Protein AF-A0A1B6GHZ3-F1 (afdb_monomer_lite)

Sequence (124 aa):
DILYKVMSGCPDVLFDCEWKGTPYNCCEGFSAILTEVGFCFTFNSRHSHAGSDNLRVTGEEGEFKPHLIHETDSKWAMIVNILNVEQNNIRVYIHTADEGPSLDLAPQHVWKRTINKIQFSAKH

Secondary structure (DSSP, 8-state):
--GGGTSPPHHHHEEEEEETTEEE-HHHHEEEEEETTEEEEEES-TT-B--SS----S---PPP------TTSS--EEEEEES--SS--EEE----TT----TT---SEEE-S--SEEEEE---

Organism: NCBI:txid1464854

Radius of gyration: 15.0 Å; chains: 1; bounding box: 38×31×45 Å

InterPro domains:
  IPR001873 Epithelial sodium channel [PF00858] (9-118)

pLDDT: mean 77.28, std 15.78, range [34.69, 96.0]

Foldseek 3Di:
DVLVVPDDDQVQWWDQKDALNHGDDRLVQWAWDQAPVGIDTDGFALRGDNPDDDPCPPPPSPPRDGPDDDPPGNFFKIKIFTPDPQADFDFAFDDDNHDDRDPPTHGPDTDGHDDGMDMDGDDD

Structure (mmCIF, N/CA/C/O backbone):
data_AF-A0A1B6GHZ3-F1
#
_entry.id   AF-A0A1B6GHZ3-F1
#
loop_
_atom_site.group_PDB
_atom_site.id
_atom_site.type_symbol
_atom_site.label_atom_id
_atom_site.label_alt_id
_atom_site.label_comp_id
_atom_site.label_asym_id
_atom_site.label_entity_id
_atom_site.label_seq_id
_atom_site.pdbx_PDB_ins_code
_atom_site.Cartn_x
_atom_site.Cartn_y
_atom_site.Cartn_z
_atom_site.occupancy
_atom_site.B_iso_or_equiv
_atom_site.auth_seq_id
_atom_site.auth_comp_id
_atom_site.auth_asym_id
_atom_site.auth_atom_id
_atom_site.pdbx_PDB_model_num
ATOM 1 N N . ASP A 1 1 ? 3.138 4.600 -22.798 1.00 54.47 1 ASP A N 1
ATOM 2 C CA . ASP A 1 1 ? 2.734 3.187 -22.781 1.00 54.47 1 ASP A CA 1
ATOM 3 C C . ASP A 1 1 ? 1.228 3.101 -22.511 1.00 54.47 1 ASP A C 1
ATOM 5 O O . ASP A 1 1 ? 0.740 3.844 -21.665 1.00 54.47 1 ASP A O 1
ATOM 9 N N . ILE A 1 2 ? 0.468 2.338 -23.303 1.00 61.69 2 ILE A N 1
ATOM 10 C CA . ILE A 1 2 ? -1.014 2.304 -23.263 1.00 61.69 2 ILE A CA 1
ATOM 11 C C . ILE A 1 2 ? -1.515 1.573 -22.009 1.00 61.69 2 ILE A C 1
ATOM 13 O O . ILE A 1 2 ? -2.579 1.908 -21.494 1.00 61.69 2 ILE A O 1
ATOM 17 N N . LEU A 1 3 ? -0.715 0.643 -21.478 1.00 59.66 3 LEU A N 1
ATOM 18 C CA . LE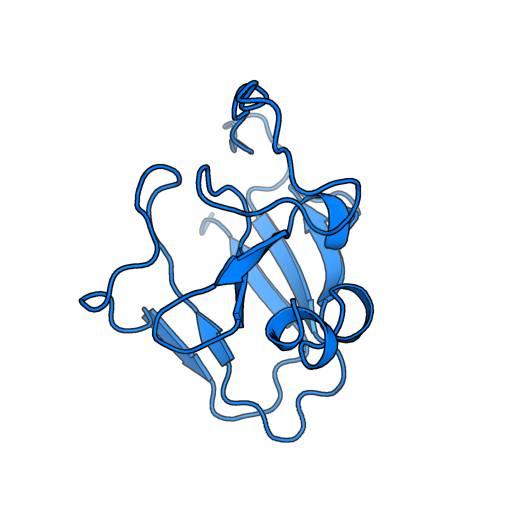U A 1 3 ? -1.059 -0.195 -20.328 1.00 59.66 3 LEU A CA 1
ATOM 19 C C . LEU A 1 3 ? -1.382 0.640 -19.070 1.00 59.66 3 LEU A C 1
ATOM 21 O O . LEU A 1 3 ? -2.373 0.392 -18.391 1.00 59.66 3 LEU A O 1
ATOM 25 N N . TYR A 1 4 ? -0.611 1.703 -18.825 1.00 61.69 4 TYR A N 1
ATOM 26 C CA . TYR A 1 4 ? -0.792 2.606 -17.679 1.00 61.69 4 TYR A CA 1
ATOM 27 C C . TYR A 1 4 ? -1.989 3.557 -17.810 1.00 61.69 4 TYR A C 1
ATOM 29 O O . TYR A 1 4 ? -2.391 4.172 -16.831 1.00 61.69 4 TYR A O 1
ATOM 37 N N . LYS A 1 5 ? -2.577 3.707 -19.004 1.00 62.78 5 LYS A N 1
ATOM 38 C CA . LYS A 1 5 ? -3.757 4.571 -19.190 1.00 62.78 5 LYS A CA 1
ATOM 39 C C . LYS A 1 5 ? -5.061 3.898 -18.760 1.00 62.78 5 LYS A C 1
ATOM 41 O O . LYS A 1 5 ? -6.075 4.577 -18.658 1.00 62.78 5 LYS A O 1
ATOM 46 N N . VAL A 1 6 ? -5.038 2.578 -18.567 1.00 66.00 6 VAL A N 1
ATOM 47 C CA . VAL A 1 6 ? -6.215 1.767 -18.219 1.00 66.00 6 VAL A CA 1
ATOM 48 C C . VAL A 1 6 ? -6.236 1.418 -16.726 1.00 66.00 6 VAL A C 1
ATOM 50 O O . VAL A 1 6 ? -7.281 1.036 -16.207 1.00 66.00 6 VAL A O 1
ATOM 53 N N . MET A 1 7 ? -5.111 1.565 -16.014 1.00 73.38 7 MET A N 1
ATOM 54 C CA . MET A 1 7 ? -5.095 1.395 -14.560 1.00 73.38 7 MET A CA 1
ATOM 55 C C . MET A 1 7 ? -5.822 2.550 -13.868 1.00 73.38 7 MET A C 1
ATOM 57 O O . MET A 1 7 ? -5.649 3.713 -14.234 1.00 73.38 7 MET A O 1
ATOM 61 N N . SER A 1 8 ? -6.603 2.225 -12.839 1.00 79.50 8 SER A N 1
ATOM 62 C CA . SER A 1 8 ? -7.118 3.225 -11.905 1.00 79.50 8 SER A CA 1
ATOM 63 C C . SER A 1 8 ? -5.952 3.944 -11.233 1.00 79.50 8 SER A C 1
ATOM 65 O O . SER A 1 8 ? -4.958 3.311 -10.861 1.00 79.50 8 SER A O 1
ATOM 67 N N . GLY A 1 9 ? -6.065 5.261 -11.072 1.00 83.81 9 GLY A N 1
ATOM 68 C CA . GLY A 1 9 ? -5.084 6.015 -10.310 1.00 83.81 9 GLY A CA 1
ATOM 69 C C . GLY A 1 9 ? -5.108 5.589 -8.844 1.00 83.81 9 GLY A C 1
ATOM 70 O O . GLY A 1 9 ? -6.127 5.124 -8.337 1.00 83.81 9 GLY A O 1
ATOM 71 N N . CYS A 1 10 ? -3.996 5.791 -8.135 1.00 87.44 10 CYS A N 1
ATOM 72 C CA . CYS A 1 10 ? -3.974 5.618 -6.683 1.00 87.44 10 CYS A CA 1
ATOM 73 C C . CYS A 1 10 ? -5.146 6.321 -5.959 1.00 87.44 10 CYS A C 1
ATOM 75 O O . CYS A 1 10 ? -5.807 5.635 -5.181 1.00 87.44 10 CYS A O 1
ATOM 77 N N . PRO A 1 11 ? -5.484 7.605 -6.220 1.00 87.25 11 PRO A N 1
ATOM 78 C CA . PRO A 1 11 ? -6.565 8.278 -5.488 1.00 87.25 11 PRO A CA 1
ATOM 79 C C . PRO A 1 11 ? -7.961 7.716 -5.791 1.00 87.25 11 PRO A C 1
ATOM 81 O O . PRO A 1 11 ? -8.881 7.930 -5.008 1.00 87.25 11 PRO A O 1
ATOM 84 N N . ASP A 1 12 ? -8.120 6.982 -6.896 1.00 85.88 12 ASP A N 1
ATOM 85 C CA . ASP A 1 12 ? -9.381 6.326 -7.252 1.00 85.88 12 ASP A CA 1
ATOM 86 C C . ASP A 1 12 ? -9.573 5.000 -6.500 1.00 85.88 12 ASP A C 1
ATOM 88 O O . ASP A 1 12 ? -10.668 4.438 -6.503 1.00 85.88 12 ASP A O 1
ATOM 92 N N . VAL A 1 13 ? -8.511 4.480 -5.874 1.00 86.00 13 VAL A N 1
ATOM 93 C CA . VAL A 1 13 ? -8.499 3.169 -5.214 1.00 86.00 13 VAL A CA 1
ATOM 94 C C . VAL A 1 13 ? -8.214 3.298 -3.725 1.00 86.00 13 VAL A C 1
ATOM 96 O O . VAL A 1 13 ? -8.961 2.743 -2.928 1.00 86.00 13 VAL A O 1
ATOM 99 N N . LEU A 1 14 ? -7.158 4.011 -3.334 1.00 90.44 14 LEU A N 1
ATOM 100 C CA . LEU A 1 14 ? -6.667 4.105 -1.960 1.00 90.44 14 LEU A CA 1
ATOM 101 C C . LEU A 1 14 ? -6.909 5.506 -1.397 1.00 90.44 14 LEU A C 1
ATOM 103 O O . LEU A 1 14 ? -6.535 6.505 -2.009 1.00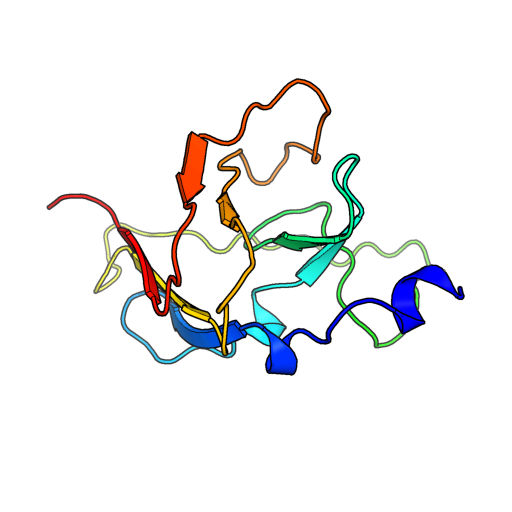 90.44 14 LEU A O 1
ATOM 107 N N . PHE A 1 15 ? -7.485 5.578 -0.201 1.00 92.00 15 PHE A N 1
ATOM 108 C CA . PHE A 1 15 ? -7.735 6.836 0.498 1.00 92.00 15 PHE A CA 1
ATOM 109 C C . PHE A 1 15 ? -7.625 6.661 2.017 1.00 92.00 15 PHE A C 1
ATOM 111 O O . PHE A 1 15 ? -7.610 5.537 2.515 1.00 92.00 15 PHE A O 1
ATOM 118 N N . ASP A 1 16 ? -7.544 7.780 2.745 1.00 93.81 16 ASP A N 1
ATOM 119 C CA . ASP A 1 16 ? -7.544 7.821 4.218 1.00 93.81 16 ASP A CA 1
ATOM 120 C C . ASP A 1 16 ? -6.582 6.795 4.853 1.00 93.81 16 ASP A C 1
ATOM 122 O O . ASP A 1 16 ? -6.978 5.892 5.595 1.00 93.81 16 ASP A O 1
ATOM 126 N N . CYS A 1 17 ? -5.301 6.896 4.480 1.00 95.06 17 CYS A N 1
ATOM 127 C CA . CYS A 1 17 ? -4.257 6.029 5.008 1.00 95.06 17 CYS A CA 1
ATOM 128 C C . CYS A 1 17 ? -3.717 6.551 6.341 1.00 95.06 17 CYS A C 1
ATOM 130 O O . CYS A 1 17 ? -3.601 7.755 6.571 1.00 95.06 17 CYS A O 1
ATOM 132 N N . GLU A 1 18 ? -3.307 5.624 7.198 1.00 95.56 18 GLU A N 1
ATOM 133 C CA . GLU A 1 18 ? -2.630 5.911 8.458 1.00 95.56 18 GLU A CA 1
ATOM 134 C C . GLU A 1 18 ? -1.354 5.074 8.532 1.00 95.56 18 GLU A C 1
ATOM 136 O O . GLU A 1 18 ? -1.404 3.847 8.411 1.00 95.56 18 GLU A O 1
ATOM 141 N N . TRP A 1 19 ? -0.222 5.728 8.778 1.00 94.50 19 TRP A N 1
ATOM 142 C CA . TRP A 1 19 ? 1.058 5.075 9.031 1.00 94.50 19 TRP A CA 1
ATOM 143 C C . TRP A 1 19 ? 1.495 5.392 10.454 1.00 94.50 19 TRP A C 1
ATOM 145 O O . TRP A 1 19 ? 1.568 6.556 10.839 1.00 94.50 19 TRP A O 1
ATOM 155 N N . LYS A 1 20 ? 1.750 4.358 11.259 1.00 94.25 20 LYS A N 1
ATOM 156 C CA . LYS A 1 20 ? 2.193 4.490 12.659 1.00 94.25 20 LYS A CA 1
ATOM 157 C C . LYS A 1 20 ? 1.304 5.377 13.543 1.00 94.25 20 LYS A C 1
ATOM 159 O O . LYS A 1 20 ? 1.784 6.005 14.484 1.00 94.25 20 LYS A O 1
ATOM 164 N N . GLY A 1 21 ? -0.003 5.417 13.284 1.00 91.06 21 GLY A N 1
ATOM 165 C CA . GLY A 1 21 ? -0.925 6.240 14.074 1.00 91.06 21 GLY A CA 1
ATOM 166 C C . GLY A 1 21 ? -1.141 7.653 13.538 1.00 91.06 21 GLY A C 1
ATOM 167 O O . GLY A 1 21 ? -1.974 8.367 14.089 1.00 91.06 21 GLY A O 1
ATOM 168 N N . THR A 1 22 ? -0.430 8.065 12.484 1.00 93.50 22 THR A N 1
ATOM 169 C CA . THR A 1 22 ? -0.571 9.402 11.897 1.00 93.50 22 THR A CA 1
ATOM 170 C C . THR A 1 22 ? -1.211 9.339 10.512 1.00 93.50 22 THR A C 1
ATOM 172 O O . THR A 1 22 ? -0.870 8.429 9.747 1.00 93.50 22 THR A O 1
ATOM 175 N N . PRO A 1 23 ? -2.076 10.308 10.147 1.00 96.00 23 PRO A N 1
ATOM 176 C CA . PRO A 1 23 ? -2.564 10.449 8.779 1.00 96.00 23 PRO A CA 1
ATOM 177 C C . PRO A 1 23 ? -1.402 10.466 7.787 1.00 96.00 23 PRO A C 1
ATOM 179 O O . PRO A 1 23 ? -0.391 11.129 8.019 1.00 96.00 23 PRO A O 1
ATOM 182 N N . TYR A 1 24 ? -1.543 9.720 6.700 1.00 94.19 24 TYR A N 1
ATOM 183 C CA . TYR A 1 24 ? -0.476 9.490 5.740 1.00 94.19 24 TYR A CA 1
ATOM 184 C C . TYR A 1 24 ? -1.024 9.561 4.314 1.00 94.19 24 TYR A C 1
ATOM 186 O O . TYR A 1 24 ? -2.123 9.082 4.031 1.00 94.19 24 TYR A O 1
ATOM 194 N N . ASN A 1 25 ? -0.266 10.165 3.397 1.00 93.25 25 ASN A N 1
ATOM 195 C CA . ASN A 1 25 ? -0.678 10.248 2.002 1.00 93.25 25 ASN A CA 1
ATOM 196 C C . ASN A 1 25 ? -0.541 8.868 1.343 1.00 93.25 25 ASN A C 1
ATOM 198 O O . ASN A 1 25 ? 0.567 8.383 1.108 1.00 93.25 25 ASN A O 1
ATOM 202 N N . CYS A 1 26 ? -1.676 8.241 1.020 1.00 92.50 26 CYS A N 1
ATOM 203 C CA . CYS A 1 26 ? -1.705 6.921 0.394 1.00 92.50 26 CYS A CA 1
ATOM 204 C C . CYS A 1 26 ? -0.808 6.844 -0.844 1.00 92.50 26 CYS A C 1
ATOM 206 O O . CYS A 1 26 ? -0.078 5.873 -1.000 1.00 92.50 26 CYS A O 1
ATOM 208 N N . CYS A 1 27 ? -0.826 7.871 -1.692 1.00 90.44 27 CYS A N 1
ATOM 209 C CA . CYS A 1 27 ? -0.143 7.860 -2.983 1.00 90.44 27 CYS A CA 1
ATOM 210 C C . CYS A 1 27 ? 1.324 8.296 -2.909 1.00 90.44 27 CYS A C 1
ATOM 212 O O . CYS A 1 27 ? 2.021 8.234 -3.917 1.00 90.44 27 CYS A O 1
ATOM 214 N N . GLU A 1 28 ? 1.803 8.701 -1.729 1.00 88.06 28 GLU A N 1
ATOM 215 C CA . GLU A 1 28 ? 3.237 8.856 -1.458 1.00 88.06 28 GLU A CA 1
ATOM 216 C C . GLU A 1 28 ? 3.871 7.534 -1.003 1.00 88.06 28 GLU A C 1
ATOM 218 O O . GLU A 1 28 ? 5.007 7.246 -1.372 1.00 88.06 28 GLU A O 1
ATOM 223 N N . GLY A 1 29 ? 3.149 6.705 -0.238 1.00 86.06 29 GLY A N 1
ATOM 224 C CA . GLY A 1 29 ? 3.688 5.419 0.233 1.00 86.06 29 GLY A CA 1
ATOM 225 C C . GLY A 1 29 ? 3.347 4.222 -0.642 1.00 86.06 29 GLY A C 1
ATOM 226 O O . GLY A 1 29 ? 4.120 3.264 -0.676 1.00 86.06 29 GLY A O 1
ATOM 227 N N . PHE A 1 30 ? 2.208 4.248 -1.336 1.00 90.19 30 PHE A N 1
ATOM 228 C CA . PHE A 1 30 ? 1.842 3.216 -2.297 1.00 90.19 30 PHE A CA 1
ATOM 229 C C . PHE A 1 30 ? 2.226 3.630 -3.707 1.00 90.19 30 PHE A C 1
ATOM 231 O O . PHE A 1 30 ? 1.803 4.667 -4.211 1.00 90.19 30 PHE A O 1
ATOM 238 N N . SER A 1 31 ? 2.977 2.759 -4.368 1.00 86.50 31 SER A N 1
ATOM 239 C CA . SER A 1 31 ? 3.363 2.917 -5.765 1.00 86.50 31 SER A CA 1
ATOM 240 C C . SER A 1 31 ? 2.784 1.795 -6.610 1.00 86.50 31 SER A C 1
ATOM 242 O O . SER A 1 31 ? 2.563 0.678 -6.133 1.00 86.50 31 SER A O 1
ATOM 244 N N . ALA A 1 32 ? 2.517 2.103 -7.876 1.00 84.94 32 ALA A N 1
ATOM 245 C CA . ALA A 1 32 ? 2.042 1.110 -8.820 1.00 84.94 32 ALA A CA 1
ATOM 246 C C . ALA A 1 32 ? 3.171 0.129 -9.154 1.00 84.94 32 ALA A C 1
ATOM 248 O O . ALA A 1 32 ? 4.326 0.509 -9.352 1.00 84.94 32 ALA A O 1
ATOM 249 N N . ILE A 1 33 ? 2.831 -1.148 -9.243 1.00 84.19 33 ILE A N 1
ATOM 250 C CA . ILE A 1 33 ? 3.751 -2.192 -9.673 1.00 84.19 33 ILE A CA 1
ATOM 251 C C . ILE A 1 33 ? 3.030 -3.113 -10.650 1.00 84.19 33 ILE A C 1
ATOM 253 O O . ILE A 1 33 ? 1.874 -3.491 -10.439 1.00 84.19 33 ILE A O 1
ATOM 257 N N . LEU A 1 34 ? 3.700 -3.431 -11.756 1.00 81.50 34 LEU A N 1
ATOM 258 C CA . LEU A 1 34 ? 3.213 -4.436 -12.685 1.00 81.50 34 LEU A CA 1
ATOM 259 C C . LEU A 1 34 ? 3.621 -5.805 -12.151 1.00 81.50 34 LEU A C 1
ATOM 261 O O . LEU A 1 34 ? 4.796 -6.062 -11.904 1.00 81.50 34 LEU A O 1
ATOM 265 N N . THR A 1 35 ? 2.634 -6.668 -11.968 1.00 81.31 35 THR A N 1
ATOM 266 C CA . THR A 1 35 ? 2.819 -8.052 -11.534 1.00 81.31 35 THR A CA 1
ATOM 267 C C . THR A 1 35 ? 2.232 -8.981 -12.589 1.00 81.31 35 THR A C 1
ATOM 269 O O . THR A 1 35 ? 1.512 -8.547 -13.491 1.00 81.31 35 THR A O 1
ATOM 272 N N . GLU A 1 36 ? 2.462 -10.278 -12.455 1.00 80.00 36 GLU A N 1
ATOM 273 C CA . GLU A 1 36 ? 1.905 -11.268 -13.381 1.00 80.00 36 GLU A CA 1
ATOM 274 C C . GLU A 1 36 ? 0.382 -11.431 -13.250 1.00 80.00 36 GLU A C 1
ATOM 276 O O . GLU A 1 36 ? -0.265 -11.942 -14.161 1.00 80.00 36 GLU A O 1
ATOM 281 N N . VAL A 1 37 ? -0.221 -10.947 -12.155 1.00 78.94 37 VAL A N 1
ATOM 282 C CA . VAL A 1 37 ? -1.685 -10.887 -11.988 1.00 78.94 37 VAL A CA 1
ATOM 283 C C . VAL A 1 37 ? -2.288 -9.550 -12.437 1.00 78.94 37 VAL A C 1
ATOM 285 O O . VAL A 1 37 ? -3.496 -9.353 -12.307 1.00 78.94 37 VAL A O 1
ATOM 288 N N . GLY A 1 38 ? -1.468 -8.642 -12.977 1.00 81.12 38 GLY A N 1
ATOM 289 C CA . GLY A 1 38 ? -1.854 -7.300 -13.413 1.00 81.12 38 GLY A CA 1
ATOM 290 C C . GLY A 1 38 ? -1.267 -6.190 -12.537 1.00 81.12 38 GLY A C 1
ATOM 291 O O . GLY A 1 38 ? -0.305 -6.393 -11.792 1.00 81.12 38 GLY A O 1
ATOM 292 N N . PHE A 1 39 ? -1.835 -4.988 -12.639 1.00 83.62 39 PHE A N 1
ATOM 293 C CA . PHE A 1 39 ? -1.399 -3.841 -11.841 1.00 83.62 39 PHE A CA 1
ATOM 294 C C . PHE A 1 39 ? -1.828 -3.973 -10.382 1.00 83.62 39 PHE A C 1
ATOM 296 O O . PHE A 1 39 ? -2.996 -4.220 -10.086 1.00 83.62 39 PHE A O 1
ATOM 303 N N . CYS A 1 40 ? -0.875 -3.756 -9.482 1.00 85.19 40 CYS A N 1
ATOM 304 C CA . CYS A 1 40 ? -1.087 -3.707 -8.042 1.00 85.19 40 CYS A CA 1
ATOM 305 C C . CYS A 1 40 ? -0.550 -2.391 -7.469 1.00 85.19 40 CYS A C 1
ATOM 307 O O . CYS A 1 40 ? 0.272 -1.716 -8.091 1.00 85.19 40 CYS A O 1
ATOM 309 N N . PHE A 1 41 ? -0.981 -2.060 -6.253 1.00 89.12 41 PHE A N 1
ATOM 310 C CA . PHE A 1 41 ? -0.349 -1.035 -5.429 1.00 89.12 41 PHE A CA 1
ATOM 311 C C . PHE A 1 41 ? 0.481 -1.716 -4.348 1.00 89.12 41 PHE A C 1
ATOM 313 O O . PHE A 1 41 ? -0.020 -2.592 -3.645 1.00 89.12 41 PHE A O 1
ATOM 320 N N . THR A 1 42 ? 1.739 -1.312 -4.210 1.00 89.81 42 THR A N 1
ATOM 321 C CA . THR A 1 42 ? 2.664 -1.859 -3.216 1.00 89.81 42 THR A CA 1
ATOM 322 C C . THR A 1 42 ? 3.165 -0.766 -2.290 1.00 89.81 42 THR A C 1
ATOM 324 O O . THR A 1 42 ? 3.436 0.349 -2.729 1.00 89.81 42 THR A O 1
ATOM 327 N N . PHE A 1 43 ? 3.325 -1.108 -1.016 1.00 91.62 43 PHE A N 1
ATOM 328 C CA . PHE A 1 43 ? 3.950 -0.266 -0.001 1.00 91.62 43 PHE A CA 1
ATOM 329 C C . PHE A 1 43 ? 5.293 -0.874 0.393 1.00 91.62 43 PHE A C 1
ATOM 331 O O . PHE A 1 43 ? 5.414 -2.094 0.468 1.00 91.62 43 PHE A O 1
ATOM 338 N N . ASN A 1 44 ? 6.289 -0.027 0.661 1.00 91.12 44 ASN A N 1
ATOM 339 C CA . ASN A 1 44 ? 7.598 -0.444 1.173 1.00 91.12 44 ASN A CA 1
ATOM 340 C C . ASN A 1 44 ? 8.310 -1.524 0.325 1.00 91.12 44 ASN A C 1
ATOM 342 O O . ASN A 1 44 ? 8.890 -2.463 0.864 1.00 91.12 44 ASN A O 1
ATOM 346 N N . SER A 1 45 ? 8.264 -1.391 -1.004 1.00 87.62 45 SER A N 1
ATOM 347 C CA . SER A 1 45 ? 8.964 -2.282 -1.939 1.00 87.62 45 SER A CA 1
ATOM 348 C C . SER A 1 45 ? 10.015 -1.517 -2.735 1.00 87.62 45 SER A C 1
ATOM 350 O O . SER A 1 45 ? 9.722 -0.456 -3.296 1.00 87.62 45 SER A O 1
ATOM 352 N N . ARG A 1 46 ? 11.219 -2.093 -2.840 1.00 85.38 46 ARG A N 1
ATOM 353 C CA . ARG A 1 46 ? 12.307 -1.556 -3.670 1.00 85.38 46 ARG A CA 1
ATOM 354 C C . ARG A 1 46 ? 11.978 -1.589 -5.163 1.00 85.38 46 ARG A C 1
ATOM 356 O O . ARG A 1 46 ? 12.470 -0.758 -5.912 1.00 85.38 46 ARG A O 1
ATOM 363 N N . HIS A 1 47 ? 11.124 -2.521 -5.583 1.00 81.56 47 HIS A N 1
ATOM 364 C CA . HIS A 1 47 ? 10.808 -2.786 -6.993 1.00 81.56 47 HIS A CA 1
ATOM 365 C C . HIS A 1 47 ? 9.620 -1.981 -7.519 1.00 81.56 47 HIS A C 1
ATOM 367 O O . HIS A 1 47 ? 9.133 -2.228 -8.620 1.00 81.56 47 HIS A O 1
ATOM 373 N N . SER A 1 48 ? 9.099 -1.051 -6.722 1.00 73.88 48 SER A N 1
ATOM 374 C CA . SER A 1 48 ? 7.948 -0.258 -7.130 1.00 73.88 48 SER A CA 1
ATOM 375 C C . SER A 1 48 ? 8.337 0.805 -8.157 1.00 73.88 48 SER A C 1
ATOM 377 O O . SER A 1 48 ? 9.357 1.485 -8.031 1.00 73.88 48 SER A O 1
ATOM 379 N N . HIS A 1 49 ? 7.508 0.971 -9.186 1.00 64.25 49 HIS A N 1
ATOM 380 C CA . HIS A 1 49 ? 7.658 2.087 -10.104 1.00 64.25 49 HIS A CA 1
ATOM 381 C C . HIS A 1 49 ? 6.921 3.274 -9.490 1.00 64.25 49 HIS A C 1
ATOM 383 O O . HIS A 1 49 ? 5.690 3.293 -9.454 1.00 64.25 49 HIS A O 1
ATOM 389 N N . ALA A 1 50 ? 7.668 4.255 -8.979 1.00 53.38 50 ALA A N 1
ATOM 390 C CA . ALA A 1 50 ? 7.087 5.507 -8.511 1.00 53.38 50 ALA A CA 1
ATOM 391 C C . ALA A 1 50 ? 6.175 6.081 -9.610 1.00 53.38 50 ALA A C 1
ATOM 393 O O . ALA A 1 50 ? 6.613 6.330 -10.738 1.00 53.38 50 ALA A O 1
ATOM 394 N N . GLY A 1 51 ? 4.886 6.213 -9.300 1.00 45.00 51 GLY A N 1
ATOM 395 C CA . GLY A 1 51 ? 3.883 6.698 -10.237 1.00 45.00 51 GLY A CA 1
ATOM 396 C C . GLY A 1 51 ? 4.165 8.146 -10.631 1.00 45.00 51 GLY A C 1
ATOM 397 O O . GLY A 1 51 ? 4.165 9.029 -9.785 1.00 45.00 51 GLY A O 1
ATOM 398 N N . SER A 1 52 ? 4.396 8.356 -11.928 1.00 41.03 52 SER A N 1
ATOM 399 C CA . SER A 1 52 ? 4.252 9.625 -12.651 1.00 41.03 52 SER A CA 1
ATOM 400 C C . SER A 1 52 ? 4.846 10.880 -11.999 1.00 41.03 52 SER A C 1
ATOM 402 O O . SER A 1 52 ? 4.128 11.829 -11.704 1.00 41.03 52 SER A O 1
ATOM 404 N N . ASP A 1 53 ? 6.170 10.952 -11.940 1.00 37.22 53 ASP A N 1
ATOM 405 C CA . ASP A 1 53 ? 6.823 12.100 -12.567 1.00 37.22 53 ASP A CA 1
ATOM 406 C C . ASP A 1 53 ? 8.128 11.614 -13.199 1.00 37.22 53 ASP A C 1
ATOM 408 O O . ASP A 1 53 ? 9.145 11.419 -12.539 1.00 37.22 53 ASP A O 1
ATOM 412 N N . ASN A 1 54 ? 8.051 11.350 -14.504 1.00 34.81 54 ASN A N 1
ATOM 413 C CA . ASN A 1 54 ? 9.117 10.814 -15.349 1.00 34.81 54 ASN A CA 1
ATOM 414 C C . ASN A 1 54 ? 9.470 9.343 -15.077 1.00 34.81 54 ASN A C 1
ATOM 416 O O . ASN A 1 54 ? 10.055 8.970 -14.064 1.00 34.81 54 ASN A O 1
ATOM 420 N N . LEU A 1 55 ? 9.180 8.508 -16.079 1.00 39.47 55 LEU A N 1
ATOM 421 C CA . LEU A 1 55 ? 9.944 7.300 -16.369 1.00 39.47 55 LEU A CA 1
ATOM 422 C C . LEU A 1 55 ? 11.432 7.648 -16.180 1.00 39.47 55 LEU A C 1
ATOM 424 O O . LEU A 1 55 ? 11.989 8.390 -16.990 1.00 39.47 55 LEU A O 1
ATOM 428 N N . ARG A 1 56 ? 12.047 7.202 -15.077 1.00 43.84 56 ARG A N 1
ATOM 429 C CA . ARG A 1 56 ? 13.471 7.411 -14.791 1.00 43.84 56 ARG A CA 1
ATOM 430 C C . ARG A 1 56 ? 14.283 6.622 -15.822 1.00 43.84 56 ARG A C 1
ATOM 432 O O . ARG A 1 56 ? 14.686 5.492 -15.592 1.00 43.84 56 ARG A O 1
ATOM 439 N N . VAL A 1 57 ? 14.460 7.222 -16.998 1.00 38.88 57 VAL A N 1
ATOM 440 C CA . VAL A 1 57 ? 15.363 6.782 -18.076 1.00 38.88 57 VAL A CA 1
ATOM 441 C C . VAL A 1 57 ? 16.818 7.152 -17.746 1.00 38.88 57 VAL A C 1
ATOM 443 O O . VAL A 1 57 ? 17.750 6.712 -18.409 1.00 38.88 57 VAL A O 1
ATOM 446 N N . THR A 1 58 ? 17.048 7.912 -16.678 1.00 34.69 58 THR A N 1
ATOM 447 C CA . THR A 1 58 ? 18.372 8.104 -16.091 1.00 34.69 58 THR A CA 1
ATOM 448 C C . THR A 1 58 ? 18.544 7.076 -14.982 1.00 34.69 58 THR A C 1
ATOM 450 O O . THR A 1 58 ? 17.785 7.107 -14.016 1.00 34.69 58 THR A O 1
ATOM 453 N N . GLY A 1 59 ? 19.510 6.165 -15.129 1.00 43.59 59 GLY A N 1
ATOM 454 C CA . GLY A 1 59 ? 19.843 5.084 -14.189 1.00 43.59 59 GLY A CA 1
ATOM 455 C C . GLY A 1 59 ? 20.360 5.531 -12.815 1.00 43.59 59 GLY A C 1
ATOM 456 O O . GLY A 1 59 ? 21.262 4.911 -12.269 1.00 43.59 59 GLY A O 1
ATOM 457 N N . GLU A 1 60 ? 19.802 6.602 -12.260 1.00 46.00 60 GLU A N 1
ATOM 458 C CA . GLU A 1 60 ? 19.886 6.942 -10.848 1.00 46.00 60 GLU A CA 1
ATOM 459 C C . GLU A 1 60 ? 18.617 6.408 -10.179 1.00 46.00 60 GLU A C 1
ATOM 461 O O . GLU A 1 60 ? 17.597 7.097 -10.047 1.00 46.00 60 GLU A O 1
ATOM 466 N N . GLU A 1 61 ? 18.672 5.132 -9.794 1.00 55.69 61 GLU A N 1
ATOM 467 C CA . GLU A 1 61 ? 17.798 4.614 -8.749 1.00 55.69 61 GLU A CA 1
ATOM 468 C C . GLU A 1 61 ? 18.000 5.514 -7.528 1.00 55.69 61 GLU A C 1
ATOM 470 O O . GLU A 1 61 ? 19.074 5.541 -6.925 1.00 55.69 61 GLU A O 1
ATOM 475 N N . GLY A 1 62 ? 16.988 6.315 -7.187 1.00 59.75 62 GLY A N 1
ATOM 476 C CA . GLY A 1 62 ? 16.980 6.964 -5.884 1.00 59.75 62 GLY A CA 1
ATOM 477 C C . GLY A 1 62 ? 17.144 5.879 -4.823 1.00 59.75 62 GLY A C 1
ATOM 478 O O . GLY A 1 62 ? 16.510 4.830 -4.922 1.00 59.75 62 GLY A O 1
ATOM 479 N N . GLU A 1 63 ? 18.012 6.117 -3.842 1.00 71.75 63 GLU A N 1
ATOM 480 C CA . GLU A 1 63 ? 18.254 5.169 -2.757 1.00 71.75 63 GLU A CA 1
ATOM 481 C C . GLU A 1 63 ? 16.916 4.741 -2.132 1.00 71.75 63 GLU A C 1
ATOM 483 O O . GLU A 1 63 ? 16.162 5.574 -1.618 1.00 71.75 63 GLU A O 1
ATOM 488 N N . PHE A 1 64 ? 16.604 3.445 -2.201 1.00 80.88 64 PHE A N 1
ATOM 489 C CA . PHE A 1 64 ? 15.415 2.893 -1.565 1.00 80.88 64 PHE A CA 1
ATOM 490 C C . PHE A 1 64 ? 15.535 3.045 -0.047 1.00 80.88 64 PHE A C 1
ATOM 492 O O . PHE A 1 64 ? 16.422 2.466 0.579 1.00 80.88 64 PHE A O 1
ATOM 499 N N . LYS A 1 65 ? 14.619 3.814 0.547 1.00 85.00 65 LYS A N 1
ATOM 500 C CA . LYS A 1 65 ? 14.543 4.018 1.995 1.00 85.00 65 LYS A CA 1
ATOM 501 C C . LYS A 1 65 ? 13.326 3.279 2.545 1.00 85.00 65 LYS A C 1
ATOM 503 O O . LYS A 1 65 ? 12.201 3.715 2.291 1.00 85.00 65 LYS A O 1
ATOM 508 N N . PRO A 1 66 ? 13.520 2.165 3.272 1.00 88.12 66 PRO A N 1
ATOM 509 C CA . PRO A 1 66 ? 12.403 1.384 3.769 1.00 88.12 66 PRO A CA 1
ATOM 510 C C . PRO A 1 66 ? 11.625 2.139 4.850 1.00 88.12 66 PRO A C 1
ATOM 512 O O . PRO A 1 66 ? 12.191 2.811 5.714 1.00 88.12 66 PRO A O 1
ATOM 515 N N . HIS A 1 67 ? 10.308 1.962 4.840 1.00 90.88 67 HIS A N 1
ATOM 516 C CA . HIS A 1 67 ? 9.411 2.408 5.899 1.00 90.88 67 HIS A CA 1
ATOM 517 C C . HIS A 1 67 ? 9.483 1.417 7.068 1.00 90.88 67 HIS A C 1
ATOM 519 O O . HIS A 1 67 ? 8.716 0.457 7.146 1.00 90.88 67 HIS A O 1
ATOM 525 N N . LEU A 1 68 ? 10.446 1.626 7.967 1.00 90.94 68 LEU A N 1
ATOM 526 C CA . LEU A 1 68 ? 10.683 0.753 9.118 1.00 90.94 68 LEU A CA 1
ATOM 527 C C . LEU A 1 68 ? 9.743 1.070 10.279 1.00 90.94 68 LEU A C 1
ATOM 529 O O . LEU A 1 68 ? 9.419 2.232 10.520 1.00 90.94 68 LEU A O 1
ATOM 533 N N . ILE A 1 69 ? 9.356 0.036 11.024 1.00 90.44 69 ILE A N 1
ATOM 534 C CA . ILE A 1 69 ? 8.725 0.155 12.341 1.00 90.44 69 ILE A CA 1
ATOM 535 C C . ILE A 1 69 ? 9.820 0.003 13.398 1.00 90.44 69 ILE A C 1
ATOM 537 O O . ILE A 1 69 ? 10.661 -0.890 13.305 1.00 90.44 69 ILE A O 1
ATOM 541 N N . HIS A 1 70 ? 9.801 0.878 14.393 1.00 90.62 70 HIS A N 1
ATOM 542 C CA . HIS A 1 70 ? 10.702 0.879 15.534 1.00 90.62 70 HIS A CA 1
ATOM 543 C C . HIS A 1 70 ? 9.912 0.652 16.817 1.00 90.62 70 HIS A C 1
ATOM 545 O O . HIS A 1 70 ? 8.754 1.053 16.927 1.00 90.62 70 HIS A O 1
ATOM 551 N N . GLU A 1 71 ? 10.561 0.067 17.823 1.00 87.31 71 GLU A N 1
ATOM 552 C CA . GLU A 1 71 ? 9.906 -0.230 19.101 1.00 87.31 71 GLU A CA 1
ATOM 553 C C . GLU A 1 71 ? 9.357 1.023 19.799 1.00 87.31 71 GLU A C 1
ATOM 555 O O . GLU A 1 71 ? 8.382 0.961 20.540 1.00 87.31 71 GLU A O 1
ATOM 560 N N . THR A 1 72 ? 9.960 2.177 19.513 1.00 89.38 72 THR A N 1
ATOM 561 C CA . THR A 1 72 ? 9.577 3.491 20.034 1.00 89.38 72 THR A CA 1
ATOM 562 C C . THR A 1 72 ? 8.364 4.113 19.342 1.00 89.38 72 THR A C 1
ATOM 564 O O . THR A 1 72 ? 7.897 5.163 19.781 1.00 89.38 72 THR A O 1
ATOM 567 N N . ASP A 1 73 ? 7.873 3.534 18.244 1.00 88.38 73 ASP A N 1
ATOM 568 C CA . ASP A 1 73 ? 6.724 4.078 17.524 1.00 88.38 73 ASP A CA 1
ATOM 569 C C . ASP A 1 73 ? 5.434 3.925 18.336 1.00 88.38 73 ASP A C 1
ATOM 571 O O . ASP A 1 73 ? 5.157 2.872 18.908 1.0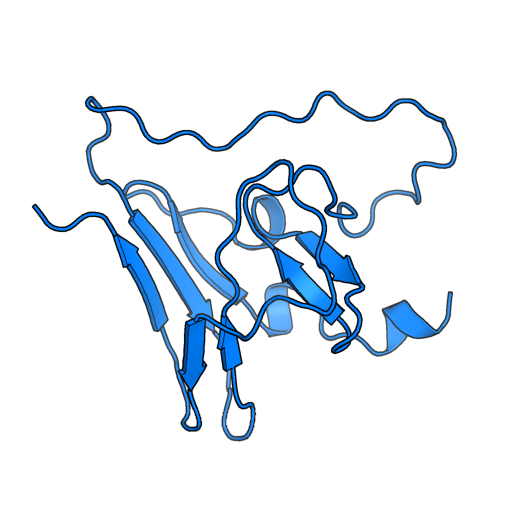0 88.38 73 ASP A O 1
ATOM 575 N N . SER A 1 74 ? 4.589 4.957 18.319 1.00 85.56 74 SER A N 1
ATOM 576 C CA . SER A 1 74 ? 3.336 4.983 19.087 1.00 85.56 74 SER A CA 1
ATOM 577 C C . SER A 1 74 ? 2.308 3.939 18.639 1.00 85.56 74 SER A C 1
ATOM 579 O O . SER A 1 74 ? 1.407 3.591 19.402 1.00 85.56 74 SER A O 1
ATOM 581 N N . LYS A 1 75 ? 2.412 3.448 17.399 1.00 89.88 75 LYS A N 1
ATOM 582 C CA . LYS A 1 75 ? 1.568 2.385 16.850 1.00 89.88 75 LYS A CA 1
ATOM 583 C C . LYS A 1 75 ? 2.325 1.640 15.760 1.00 89.88 75 LYS A C 1
ATOM 585 O O . LYS A 1 75 ? 2.972 2.255 14.918 1.00 89.88 75 LYS A O 1
ATOM 590 N N . TRP A 1 76 ? 2.207 0.318 15.734 1.00 92.06 76 TRP A N 1
ATOM 591 C CA . TRP A 1 76 ? 2.824 -0.522 14.704 1.00 92.06 76 TRP A CA 1
ATOM 592 C C . TRP A 1 76 ? 1.752 -0.971 13.729 1.00 92.06 76 TRP A C 1
ATOM 594 O O . TRP A 1 76 ? 1.284 -2.110 13.788 1.00 92.06 76 TRP A O 1
ATOM 604 N N . ALA A 1 77 ? 1.286 -0.037 12.899 1.00 91.88 77 ALA A N 1
ATOM 605 C CA . ALA A 1 77 ? 0.231 -0.327 11.946 1.00 91.88 77 ALA A CA 1
ATOM 606 C C . ALA A 1 77 ? 0.337 0.482 10.654 1.00 91.88 77 ALA A C 1
ATOM 608 O O . ALA A 1 77 ? 0.694 1.661 10.679 1.00 91.88 77 ALA A O 1
ATOM 609 N N . MET A 1 78 ? -0.067 -0.162 9.560 1.00 93.31 78 MET A N 1
ATOM 610 C CA . MET A 1 78 ? -0.501 0.497 8.335 1.00 93.31 78 MET A CA 1
ATOM 611 C C . MET A 1 78 ? -1.999 0.266 8.168 1.00 93.31 78 MET A C 1
ATOM 613 O O . MET A 1 78 ? -2.464 -0.878 8.205 1.00 93.31 78 MET A O 1
ATOM 617 N N . ILE A 1 79 ? -2.748 1.347 7.988 1.00 93.44 79 ILE A N 1
ATOM 618 C CA . ILE A 1 79 ? -4.181 1.314 7.707 1.00 93.44 79 ILE A CA 1
ATOM 619 C C . ILE A 1 79 ? -4.421 1.969 6.359 1.00 93.44 79 ILE A C 1
ATOM 621 O O . ILE A 1 79 ? -3.837 3.005 6.056 1.00 93.44 79 ILE A O 1
ATOM 625 N N . VAL A 1 80 ? -5.285 1.350 5.564 1.00 92.69 80 VAL A N 1
ATOM 626 C CA . VAL A 1 80 ? -5.632 1.805 4.221 1.00 92.69 80 VAL A CA 1
ATOM 627 C C . VAL A 1 80 ? -7.125 1.636 4.025 1.00 92.69 80 VAL A C 1
ATOM 629 O O . VAL A 1 80 ? -7.635 0.523 4.195 1.00 92.69 80 VAL A O 1
ATOM 632 N N . ASN A 1 81 ? -7.819 2.705 3.641 1.00 90.69 81 ASN A N 1
ATOM 633 C CA . ASN A 1 81 ? -9.195 2.598 3.180 1.00 90.69 81 ASN A CA 1
ATOM 634 C C . ASN A 1 81 ? -9.231 2.506 1.651 1.00 90.69 81 ASN A C 1
ATOM 636 O O . ASN A 1 81 ? -8.364 3.039 0.956 1.00 90.69 81 ASN A O 1
ATOM 640 N N . ILE A 1 82 ? -10.217 1.779 1.124 1.00 86.81 82 ILE A N 1
ATOM 641 C CA . ILE A 1 82 ? -10.318 1.484 -0.311 1.00 86.81 82 ILE A CA 1
ATOM 642 C C . ILE A 1 82 ? -11.682 1.915 -0.838 1.00 86.81 82 ILE A C 1
ATOM 644 O O . ILE A 1 82 ? -12.710 1.586 -0.239 1.00 86.81 82 ILE A O 1
ATOM 648 N N . LEU A 1 83 ? -11.697 2.693 -1.924 1.00 82.25 83 LEU A N 1
ATOM 649 C CA . LEU A 1 83 ? -12.931 3.199 -2.523 1.00 82.25 83 LEU A CA 1
ATOM 650 C C . LEU A 1 83 ? -13.690 2.088 -3.258 1.00 82.25 83 LEU A C 1
ATOM 652 O O . LEU A 1 83 ? -13.117 1.298 -4.002 1.00 82.25 83 LEU A O 1
ATOM 656 N N . ASN A 1 84 ? -15.006 2.087 -3.040 1.00 64.25 84 ASN A N 1
ATOM 657 C CA . ASN A 1 84 ? -16.060 1.427 -3.812 1.00 64.25 84 ASN A CA 1
ATOM 658 C C . ASN A 1 84 ? -15.678 0.117 -4.531 1.00 64.25 84 ASN A C 1
ATOM 660 O O . ASN A 1 84 ? -15.687 -0.000 -5.756 1.00 64.25 84 ASN A O 1
ATOM 664 N N . VAL A 1 85 ? -15.391 -0.906 -3.728 1.00 61.03 85 VAL A N 1
ATOM 665 C CA . VAL A 1 85 ? -14.959 -2.235 -4.174 1.00 61.03 85 VAL A CA 1
ATOM 666 C C . VAL A 1 85 ? -16.147 -3.194 -4.327 1.00 61.03 85 VAL A C 1
ATOM 668 O O . VAL A 1 85 ? -16.096 -4.328 -3.858 1.00 61.03 85 VAL A O 1
ATOM 671 N N . GLU A 1 86 ? -17.254 -2.758 -4.933 1.00 54.28 86 GLU A N 1
ATOM 672 C CA . GLU A 1 86 ? -18.494 -3.558 -4.983 1.00 54.28 86 GLU A CA 1
ATOM 673 C C . GLU A 1 86 ? -18.347 -4.886 -5.760 1.00 54.28 86 GLU A C 1
ATOM 675 O O . GLU A 1 86 ? -19.219 -5.748 -5.671 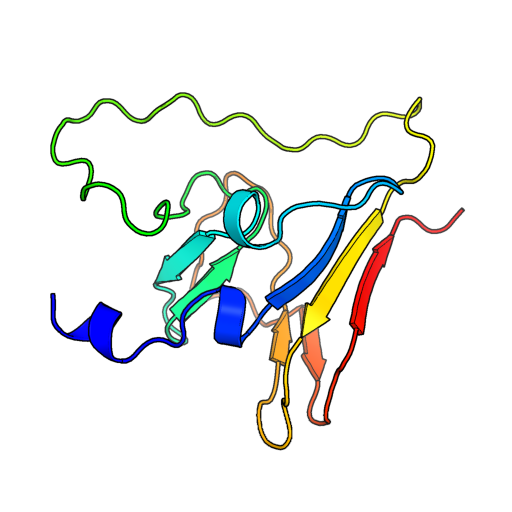1.00 54.28 86 GLU A O 1
ATOM 680 N N . GLN A 1 87 ? -17.228 -5.099 -6.472 1.00 53.78 87 GLN A N 1
ATOM 681 C CA . GLN A 1 87 ? -16.943 -6.340 -7.208 1.00 53.78 87 GLN A CA 1
ATOM 682 C C . GLN A 1 87 ? -15.491 -6.856 -7.143 1.00 53.78 87 GLN A C 1
ATOM 684 O O . GLN A 1 87 ? -15.232 -7.946 -7.659 1.00 53.78 87 GLN A O 1
ATOM 689 N N . ASN A 1 88 ? -14.525 -6.153 -6.530 1.00 55.47 88 ASN A N 1
ATOM 690 C CA . ASN A 1 88 ? -13.127 -6.600 -6.633 1.00 55.47 88 ASN A CA 1
ATOM 691 C C . ASN A 1 88 ? -12.741 -7.569 -5.516 1.00 55.47 88 ASN A C 1
ATOM 693 O O . ASN A 1 88 ? -12.753 -7.245 -4.329 1.00 55.47 88 ASN A O 1
ATOM 697 N N . ASN A 1 89 ? -12.320 -8.762 -5.932 1.00 70.19 89 ASN A N 1
ATOM 698 C CA . ASN A 1 89 ? -11.600 -9.675 -5.064 1.00 70.19 89 ASN A CA 1
ATOM 699 C C . ASN A 1 89 ? -10.219 -9.075 -4.771 1.00 70.19 89 ASN A C 1
ATOM 701 O O . ASN A 1 89 ? -9.348 -9.107 -5.641 1.00 70.19 89 ASN A O 1
ATOM 705 N N . ILE A 1 90 ? -10.004 -8.537 -3.572 1.00 79.62 90 ILE A N 1
ATOM 706 C CA . ILE A 1 90 ? -8.686 -8.020 -3.192 1.00 79.62 90 ILE A CA 1
ATOM 707 C C . ILE A 1 90 ? -7.796 -9.203 -2.829 1.00 79.62 90 ILE A C 1
ATOM 709 O O . ILE A 1 90 ? -8.134 -10.024 -1.969 1.00 79.62 90 ILE A O 1
ATOM 713 N N . ARG A 1 91 ? -6.651 -9.277 -3.503 1.00 84.06 91 ARG A N 1
ATOM 714 C CA . ARG A 1 91 ? -5.571 -10.207 -3.197 1.00 84.06 91 ARG A CA 1
ATOM 715 C C . ARG A 1 91 ? -4.462 -9.423 -2.523 1.00 84.06 91 ARG A C 1
ATOM 717 O O . ARG A 1 91 ? -3.963 -8.456 -3.089 1.00 84.06 91 ARG A O 1
ATOM 724 N N . VAL A 1 92 ? -4.113 -9.831 -1.313 1.00 86.31 92 VAL A N 1
ATOM 725 C CA . VAL A 1 92 ? -3.017 -9.237 -0.556 1.00 86.31 92 VAL A CA 1
ATOM 726 C C . VAL A 1 92 ? -1.835 -10.183 -0.591 1.00 86.31 92 VAL A C 1
ATOM 728 O O . VAL A 1 92 ? -1.976 -11.367 -0.272 1.00 86.31 92 VAL A O 1
ATOM 731 N N . TYR A 1 93 ? -0.686 -9.615 -0.935 1.00 87.81 93 TYR A N 1
ATOM 732 C CA . TYR A 1 93 ? 0.602 -10.281 -0.959 1.00 87.81 93 TYR A CA 1
ATOM 733 C C . TYR A 1 93 ? 1.497 -9.620 0.087 1.00 87.81 93 TYR A C 1
ATOM 735 O O . TYR A 1 93 ? 1.645 -8.399 0.095 1.00 87.81 93 TYR A O 1
ATOM 743 N N . ILE A 1 94 ? 2.053 -10.418 0.991 1.00 87.44 94 ILE A N 1
ATOM 744 C CA . ILE A 1 94 ? 3.012 -9.985 2.007 1.00 87.44 94 ILE A CA 1
ATOM 745 C C . ILE A 1 94 ? 4.331 -10.675 1.691 1.00 87.44 94 ILE A C 1
ATOM 747 O O . ILE A 1 94 ? 4.399 -11.902 1.639 1.00 87.44 94 ILE A O 1
ATOM 751 N N . HIS A 1 95 ? 5.361 -9.873 1.473 1.00 86.62 95 HIS A N 1
ATOM 752 C CA . HIS A 1 95 ? 6.709 -10.313 1.145 1.00 86.62 95 HIS A CA 1
ATOM 753 C C . HIS A 1 95 ? 7.717 -9.304 1.710 1.00 86.62 95 HIS A C 1
ATOM 755 O O . HIS A 1 95 ? 7.337 -8.259 2.248 1.00 86.62 95 HIS A O 1
ATOM 761 N N . THR A 1 96 ? 9.004 -9.622 1.632 1.00 88.25 96 THR A N 1
ATOM 762 C CA . THR A 1 96 ? 10.066 -8.697 2.045 1.00 88.25 96 THR A CA 1
ATOM 763 C C . THR A 1 96 ? 10.210 -7.545 1.047 1.00 88.25 96 THR A C 1
ATOM 765 O O . THR A 1 96 ? 9.869 -7.676 -0.127 1.00 88.25 96 THR A O 1
ATOM 768 N N . ALA A 1 97 ? 10.752 -6.407 1.487 1.00 87.31 97 ALA A N 1
ATOM 769 C CA . ALA A 1 97 ? 10.942 -5.232 0.626 1.00 87.31 97 ALA A CA 1
ATOM 770 C C . ALA A 1 97 ? 11.854 -5.498 -0.591 1.00 87.31 97 ALA A C 1
ATOM 772 O O . ALA A 1 97 ? 11.754 -4.808 -1.610 1.00 87.31 97 ALA A O 1
ATOM 773 N N . ASP A 1 98 ? 12.740 -6.487 -0.456 1.00 85.12 98 ASP A N 1
ATOM 774 C CA . ASP A 1 98 ? 13.755 -6.871 -1.430 1.00 85.12 98 ASP A CA 1
ATOM 775 C C . ASP A 1 98 ? 13.263 -7.891 -2.462 1.00 85.12 98 ASP A C 1
ATOM 777 O O . ASP A 1 98 ? 13.883 -8.021 -3.520 1.00 85.12 98 ASP A O 1
ATOM 781 N N . GLU A 1 99 ? 12.175 -8.603 -2.169 1.00 82.31 99 GLU A N 1
ATOM 782 C CA . GLU A 1 99 ? 11.552 -9.569 -3.072 1.00 82.31 99 GLU A CA 1
ATOM 783 C C . GLU A 1 99 ? 10.719 -8.847 -4.135 1.00 82.31 99 GLU A C 1
ATOM 785 O O . GLU A 1 99 ? 9.917 -7.958 -3.838 1.00 82.31 99 GLU A O 1
ATOM 790 N N . GLY A 1 100 ? 10.926 -9.229 -5.395 1.00 74.06 100 GLY A N 1
ATOM 791 C CA . GLY A 1 100 ? 10.069 -8.798 -6.493 1.00 74.06 100 GLY A CA 1
ATOM 792 C C . GLY A 1 100 ? 8.729 -9.544 -6.480 1.00 74.06 100 GLY A C 1
ATOM 793 O O . GLY A 1 100 ? 8.634 -10.632 -5.906 1.00 74.06 100 GLY A O 1
ATOM 794 N N . PRO A 1 101 ? 7.689 -9.003 -7.133 1.00 67.06 101 PRO A N 1
ATOM 795 C CA . PRO A 1 101 ? 6.433 -9.722 -7.317 1.00 67.06 101 PRO A CA 1
ATOM 796 C C . PRO A 1 101 ? 6.673 -10.944 -8.226 1.00 67.06 101 PRO A C 1
ATOM 798 O O . PRO A 1 101 ? 6.880 -10.782 -9.424 1.00 67.06 101 PRO A O 1
ATOM 801 N N . SER A 1 102 ? 6.689 -12.152 -7.654 1.00 64.06 102 SER A N 1
ATOM 802 C CA . SER A 1 102 ? 6.963 -13.420 -8.360 1.00 64.06 102 SER A CA 1
ATOM 803 C C . SER A 1 102 ? 5.740 -14.351 -8.390 1.00 64.06 102 SER A C 1
ATOM 805 O O . SER A 1 102 ? 4.944 -14.356 -7.445 1.00 64.06 102 SER A O 1
ATOM 807 N N . LEU A 1 103 ? 5.645 -15.168 -9.448 1.00 56.19 103 LEU A N 1
ATOM 808 C CA . LEU A 1 103 ? 4.554 -16.091 -9.819 1.00 56.19 103 LEU A CA 1
ATOM 809 C C . LEU A 1 103 ? 4.187 -17.097 -8.723 1.00 56.19 103 LEU A C 1
ATOM 811 O O . LEU A 1 103 ? 3.045 -17.551 -8.640 1.00 56.19 103 LEU A O 1
ATOM 815 N N . ASP A 1 104 ? 5.157 -17.437 -7.876 1.00 63.44 104 ASP A N 1
ATOM 816 C CA . ASP A 1 104 ? 5.044 -18.528 -6.906 1.00 63.44 104 ASP A CA 1
ATOM 817 C C . ASP A 1 104 ? 4.389 -18.111 -5.579 1.00 63.44 104 ASP A C 1
ATOM 819 O O . ASP A 1 104 ? 4.109 -18.953 -4.721 1.00 63.44 104 ASP A O 1
ATOM 823 N N . LEU A 1 105 ? 4.106 -16.819 -5.385 1.00 66.19 105 LEU A N 1
ATOM 824 C CA . LEU A 1 105 ? 3.449 -16.337 -4.174 1.00 66.19 105 LEU A CA 1
ATOM 825 C C . LEU A 1 105 ? 1.930 -16.400 -4.337 1.00 66.19 105 LEU A C 1
ATOM 827 O O . LEU A 1 105 ? 1.301 -15.541 -4.955 1.00 66.19 105 LEU A O 1
ATOM 831 N N . ALA A 1 106 ? 1.310 -17.408 -3.725 1.00 75.81 106 ALA A N 1
ATOM 832 C CA . ALA A 1 106 ? -0.127 -17.373 -3.488 1.00 75.81 106 ALA A CA 1
ATOM 833 C C . ALA A 1 106 ? -0.463 -16.198 -2.546 1.00 75.81 106 ALA A C 1
ATOM 835 O O . ALA A 1 106 ? 0.258 -15.974 -1.570 1.00 75.81 106 ALA A O 1
ATOM 836 N N . PRO A 1 107 ? -1.559 -15.455 -2.788 1.00 80.75 107 PRO A N 1
ATOM 837 C CA . PRO A 1 107 ? -1.956 -14.374 -1.894 1.00 80.75 107 PRO A CA 1
ATOM 838 C C . PRO A 1 107 ? -2.242 -14.922 -0.495 1.00 80.75 107 PRO A C 1
ATOM 840 O O . PRO A 1 107 ? -3.031 -15.858 -0.341 1.00 80.75 107 PRO A O 1
ATOM 843 N N . GLN A 1 108 ? -1.650 -14.316 0.536 1.00 84.19 108 GLN A N 1
ATOM 844 C CA . GLN A 1 108 ? -1.893 -14.712 1.926 1.00 84.19 108 GLN A CA 1
ATOM 845 C C . GLN A 1 108 ? -3.342 -14.424 2.338 1.00 84.19 108 GLN A C 1
ATOM 847 O O . GLN A 1 108 ? -3.913 -15.146 3.158 1.00 84.19 108 GLN A O 1
ATOM 852 N N . HIS A 1 109 ? -3.968 -13.406 1.735 1.00 79.56 109 HIS A N 1
ATOM 853 C CA . HIS A 1 109 ? -5.386 -13.117 1.923 1.00 79.56 109 HIS A CA 1
ATOM 854 C C . HIS A 1 109 ? -6.096 -12.861 0.594 1.00 79.56 109 HIS A C 1
ATOM 856 O O . HIS A 1 109 ? -5.651 -12.068 -0.234 1.00 79.56 109 HIS A O 1
ATOM 862 N N . VAL A 1 110 ? -7.245 -13.519 0.424 1.00 77.50 110 VAL A N 1
ATOM 863 C CA . VAL A 1 110 ? -8.179 -13.287 -0.681 1.00 77.50 110 VAL A CA 1
ATOM 864 C C . VAL A 1 110 ? -9.521 -12.904 -0.085 1.00 77.50 110 VAL A C 1
ATOM 866 O O . VAL A 1 110 ? -10.195 -13.733 0.530 1.00 77.50 110 VAL A O 1
ATOM 869 N N . TRP A 1 111 ? -9.933 -11.658 -0.281 1.00 73.88 111 TRP A N 1
ATOM 870 C CA . TRP A 1 111 ? -11.236 -11.190 0.174 1.00 73.88 111 TRP A CA 1
ATOM 871 C C . TRP A 1 111 ? -12.199 -11.100 -0.996 1.00 73.88 111 TRP A C 1
ATOM 873 O O . TRP A 1 111 ? -11.939 -10.389 -1.956 1.00 73.88 111 TRP A O 1
ATOM 883 N N . LYS A 1 112 ? -13.316 -11.828 -0.899 1.00 65.94 112 LYS A N 1
ATOM 884 C CA . LYS A 1 112 ? -14.338 -11.933 -1.954 1.00 65.94 112 LYS A CA 1
ATOM 885 C C . LYS A 1 112 ? -15.575 -11.059 -1.718 1.00 65.94 112 LYS A C 1
ATOM 887 O O . LYS A 1 112 ? -16.659 -11.363 -2.202 1.00 65.94 112 LYS A O 1
ATOM 892 N N . ARG A 1 113 ? -15.433 -10.029 -0.886 1.00 69.50 113 ARG A N 1
ATOM 893 C CA . ARG A 1 113 ? -16.497 -9.104 -0.472 1.00 69.50 113 ARG A CA 1
ATOM 894 C C . ARG A 1 113 ? -15.944 -7.688 -0.463 1.00 69.50 113 ARG A C 1
ATOM 896 O O . ARG A 1 113 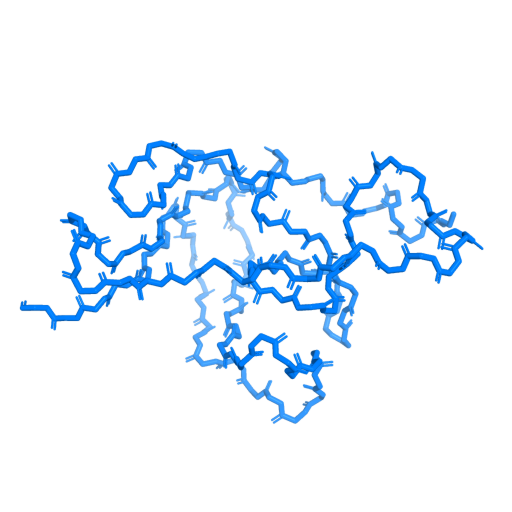? -14.728 -7.529 -0.395 1.00 69.50 113 ARG A O 1
ATOM 903 N N . THR A 1 114 ? -16.820 -6.692 -0.438 1.00 71.25 114 THR A N 1
ATOM 904 C CA . THR A 1 114 ? -16.429 -5.288 -0.299 1.00 71.25 114 THR A CA 1
ATOM 905 C C . THR A 1 114 ? -15.609 -5.088 0.977 1.00 71.25 114 THR A C 1
ATOM 907 O O . THR A 1 114 ? -16.072 -5.398 2.079 1.00 71.25 114 THR A O 1
ATOM 910 N N . ILE A 1 115 ? -14.378 -4.596 0.827 1.00 73.25 115 ILE A N 1
ATOM 911 C CA . ILE A 1 115 ? -13.486 -4.240 1.932 1.00 73.25 115 ILE A CA 1
ATOM 912 C C . ILE A 1 115 ? -13.269 -2.736 1.882 1.00 73.25 115 ILE A C 1
ATOM 914 O O . ILE A 1 115 ? -12.668 -2.230 0.942 1.00 73.25 115 ILE A O 1
ATOM 918 N N . ASN A 1 116 ? -13.732 -2.038 2.916 1.00 78.06 116 ASN A N 1
ATOM 919 C CA . ASN A 1 116 ? -13.572 -0.586 3.011 1.00 78.06 116 ASN A CA 1
ATOM 920 C C . ASN A 1 116 ? -12.288 -0.186 3.742 1.00 78.06 116 ASN A C 1
ATOM 922 O O . ASN A 1 116 ? -11.842 0.942 3.589 1.00 78.06 116 ASN A O 1
ATOM 926 N N . LYS A 1 117 ? -11.722 -1.089 4.554 1.00 85.00 117 LYS A N 1
ATOM 927 C CA . LYS A 1 117 ? -10.559 -0.830 5.406 1.00 85.00 117 LYS A CA 1
ATOM 928 C C . LYS A 1 117 ? -9.715 -2.086 5.570 1.00 85.00 117 LYS A C 1
ATOM 930 O O . LYS A 1 117 ? -10.235 -3.141 5.937 1.00 85.00 117 LYS A O 1
ATOM 935 N N . ILE A 1 118 ? -8.415 -1.946 5.344 1.00 84.81 118 ILE A N 1
ATOM 936 C CA . ILE A 1 118 ? -7.391 -2.950 5.622 1.00 84.81 118 ILE A CA 1
ATOM 937 C C . ILE A 1 118 ? -6.487 -2.405 6.721 1.00 84.81 118 ILE A C 1
ATOM 939 O O . ILE A 1 118 ? -6.095 -1.241 6.691 1.00 84.81 118 ILE A O 1
ATOM 943 N N . GLN A 1 119 ? -6.146 -3.255 7.686 1.00 88.12 119 GLN A N 1
ATOM 944 C CA . GLN A 1 119 ? -5.198 -2.933 8.742 1.00 88.12 119 GLN A CA 1
ATOM 945 C C . GLN A 1 119 ? -4.180 -4.061 8.869 1.00 88.12 119 GLN A C 1
ATOM 947 O O . GLN A 1 119 ? -4.544 -5.201 9.155 1.00 88.12 119 GLN A O 1
ATOM 952 N N . PHE A 1 120 ? -2.906 -3.716 8.718 1.00 83.81 120 PHE A N 1
ATOM 953 C CA . PHE A 1 120 ? -1.786 -4.564 9.108 1.00 83.81 120 PHE A CA 1
ATOM 954 C C . PHE A 1 120 ? -1.234 -4.008 10.406 1.00 83.81 120 PHE A C 1
ATOM 956 O O . PHE A 1 120 ? -0.784 -2.867 10.427 1.00 83.81 120 PHE A O 1
ATOM 963 N N . SER A 1 121 ? -1.298 -4.779 11.488 1.00 84.12 121 SER A N 1
ATOM 964 C CA . SER A 1 121 ? -0.780 -4.349 12.784 1.00 84.12 121 SER A CA 1
ATOM 965 C C . SER A 1 121 ? -0.167 -5.502 13.555 1.00 84.12 121 SER A C 1
ATOM 967 O O . SER A 1 121 ? -0.679 -6.622 13.501 1.00 84.12 121 SER A O 1
ATOM 969 N N . ALA A 1 122 ? 0.885 -5.218 14.319 1.00 78.44 122 ALA A N 1
ATOM 970 C CA . ALA A 1 122 ? 1.384 -6.170 15.301 1.00 78.44 122 ALA A CA 1
ATOM 971 C C . ALA A 1 122 ? 0.322 -6.400 16.387 1.00 78.44 122 ALA A C 1
ATOM 973 O O . ALA A 1 122 ? -0.370 -5.470 16.808 1.00 78.44 122 ALA A O 1
ATOM 974 N N . LYS A 1 123 ? 0.174 -7.652 16.824 1.00 64.31 123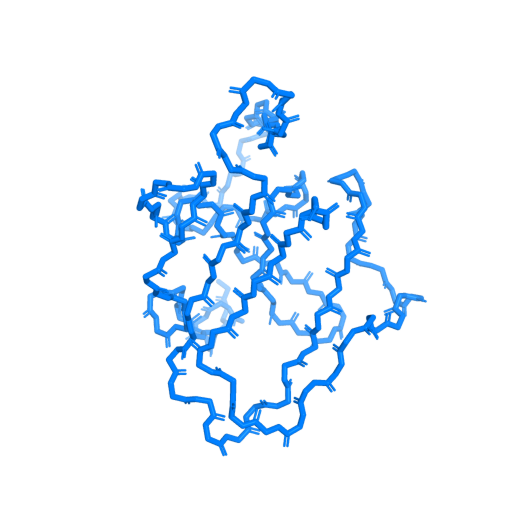 LYS A N 1
ATOM 975 C CA . LYS A 1 123 ? -0.669 -7.984 17.969 1.00 64.31 123 LYS A CA 1
ATOM 976 C C . LYS A 1 123 ? 0.115 -7.633 19.231 1.00 64.31 123 LYS A C 1
ATOM 978 O O . LYS A 1 123 ? 1.125 -8.279 19.494 1.00 64.31 123 LYS A O 1
ATOM 983 N N . HIS A 1 124 ? -0.351 -6.629 19.965 1.00 51.44 124 HIS A N 1
ATOM 984 C CA . HIS A 1 124 ? 0.100 -6.352 21.324 1.00 51.44 124 HIS A CA 1
ATOM 985 C C . HIS A 1 124 ? -0.945 -6.827 22.330 1.00 51.44 124 HIS A C 1
ATOM 987 O O . HIS A 1 124 ? -2.154 -6.715 22.014 1.00 51.44 124 HIS A O 1
#